Protein AF-A0A7J2RA39-F1 (afdb_monomer)

Nearest PDB structures (foldseek):
  2nyd-assembly1_A-3  TM=9.145E-01  e=3.699E-09  Staphylococcus aureus subsp. aureus N315
  3lnl-assembly1_A  TM=8.319E-01  e=7.046E-09  Staphylococcus aureus subsp. aureus N315
  2fyw-assembly1_A  TM=8.934E-01  e=1.885E-07  Streptococcus pneumoniae TIGR4
  2gx8-assembly1_B  TM=8.091E-01  e=1.457E-07  Bacillus cereus ATCC 14579
  2gx8-assembly1_C-2  TM=8.035E-01  e=1.280E-07  Bacillus cereus ATCC 14579

Mean predicted aligned error: 5.31 Å

Solvent-accessible surface area (backbone atoms only — not comparable to full-atom values): 7752 Å² total; per-residue (Å²): 131,98,73,82,76,66,97,81,69,88,37,32,43,47,55,51,52,51,49,49,29,64,77,65,71,44,94,75,72,56,70,42,74,60,52,80,42,75,51,87,36,75,38,77,48,87,54,57,69,54,52,68,69,56,54,52,51,34,48,75,74,62,28,44,31,41,34,27,11,53,70,51,73,66,52,50,52,50,30,60,76,74,69,35,25,38,38,39,43,62,43,60,65,55,50,52,52,52,50,52,52,48,48,52,50,49,38,66,78,36,74,90,51,89,74,82,85,84,82,86,67,73,88,77,78,89,86,132

pLDDT: mean 88.86, std 11.01, range [45.12, 98.25]

Sequence (128 aa):
PINYLNKTQSLTLEDIINRIKTNLNLSSVAYVGDLKKIINKICVVGGGDSDMDMIRKAMNIGCDCFISGRINYFEAIFARDIGINLIETSHYMNEILALKKLCNILSLEFPHVKFFLFESKDPFKTYF

Structure (mmCIF, N/CA/C/O backbone):
data_AF-A0A7J2RA39-F1
#
_entry.id   AF-A0A7J2RA39-F1
#
loop_
_atom_site.group_PDB
_atom_site.id
_atom_site.type_symbol
_atom_site.label_atom_id
_atom_site.label_alt_id
_atom_site.label_comp_id
_atom_site.label_asym_id
_atom_site.label_entity_id
_atom_site.label_seq_id
_atom_site.pdbx_PDB_ins_code
_atom_site.Cartn_x
_atom_site.Cartn_y
_atom_site.Cartn_z
_atom_site.occupancy
_atom_site.B_iso_or_equiv
_atom_site.auth_seq_id
_atom_site.auth_comp_id
_atom_site.auth_asym_id
_atom_site.auth_atom_id
_atom_site.pdbx_PDB_model_num
ATOM 1 N N . PRO A 1 1 ? 10.722 -10.088 -1.384 1.00 48.38 1 PRO A N 1
ATOM 2 C CA . PRO A 1 1 ? 10.554 -10.001 0.088 1.00 48.38 1 PRO A CA 1
ATOM 3 C C . PRO A 1 1 ? 11.490 -10.996 0.773 1.00 48.38 1 PRO A C 1
ATOM 5 O O . PRO A 1 1 ? 11.538 -12.145 0.348 1.00 48.38 1 PRO A O 1
ATOM 8 N N . ILE A 1 2 ? 12.262 -10.542 1.761 1.00 45.12 2 ILE A N 1
ATOM 9 C CA . ILE A 1 2 ? 13.355 -11.334 2.351 1.00 45.12 2 ILE A CA 1
ATOM 10 C C . ILE A 1 2 ? 12.840 -12.428 3.301 1.00 45.12 2 ILE A C 1
ATOM 12 O O . ILE A 1 2 ? 13.513 -13.433 3.448 1.00 45.12 2 ILE A O 1
ATOM 16 N N . ASN A 1 3 ? 11.625 -12.308 3.856 1.00 50.00 3 ASN A N 1
ATOM 17 C CA . ASN A 1 3 ? 10.983 -13.360 4.653 1.00 50.00 3 ASN A CA 1
ATOM 18 C C . ASN A 1 3 ? 9.451 -13.302 4.507 1.00 50.00 3 ASN A C 1
ATOM 20 O O . ASN A 1 3 ? 8.820 -12.295 4.848 1.00 50.00 3 ASN A O 1
ATOM 24 N N . TYR A 1 4 ? 8.837 -14.376 4.007 1.00 56.16 4 TYR A N 1
ATOM 25 C CA . TYR A 1 4 ? 7.391 -14.578 4.120 1.00 56.16 4 TYR A CA 1
ATOM 26 C C . TYR A 1 4 ? 7.108 -15.200 5.490 1.00 56.16 4 TYR A C 1
ATOM 28 O O . TYR A 1 4 ? 7.653 -16.253 5.805 1.00 56.16 4 TYR A O 1
ATOM 36 N N . LEU A 1 5 ? 6.286 -14.542 6.314 1.00 57.31 5 LEU A N 1
ATOM 37 C CA . LEU A 1 5 ? 5.809 -15.144 7.560 1.00 57.31 5 LEU A CA 1
ATOM 38 C C . LEU A 1 5 ? 4.951 -16.372 7.241 1.00 57.31 5 LEU A C 1
ATOM 40 O O . LEU A 1 5 ? 4.270 -16.414 6.211 1.00 57.31 5 LEU A O 1
ATOM 44 N N . ASN A 1 6 ? 4.962 -17.351 8.145 1.00 59.03 6 ASN A N 1
ATOM 45 C CA . ASN A 1 6 ? 4.044 -18.482 8.078 1.00 59.03 6 ASN A CA 1
ATOM 46 C C . ASN A 1 6 ? 2.596 -17.970 8.037 1.00 59.03 6 ASN A C 1
ATOM 48 O O . ASN A 1 6 ? 2.239 -17.041 8.759 1.00 59.03 6 ASN A O 1
ATOM 52 N N . LYS A 1 7 ? 1.757 -18.609 7.211 1.00 57.62 7 LYS A N 1
ATOM 53 C CA . LYS A 1 7 ? 0.344 -18.254 6.956 1.00 57.62 7 LYS A CA 1
ATOM 54 C C . LYS A 1 7 ? -0.546 -18.145 8.212 1.00 57.62 7 LYS A C 1
ATOM 56 O O . LYS A 1 7 ? -1.691 -17.731 8.094 1.00 57.62 7 LYS A O 1
ATOM 61 N N . THR A 1 8 ? -0.048 -18.551 9.377 1.00 61.72 8 THR A N 1
ATOM 62 C CA . THR A 1 8 ? -0.753 -18.631 10.663 1.00 61.72 8 THR A CA 1
ATOM 63 C C . THR A 1 8 ? -0.476 -17.468 11.616 1.00 61.72 8 THR A C 1
ATOM 65 O O . THR A 1 8 ? -1.121 -17.392 12.660 1.00 61.72 8 THR A O 1
ATOM 68 N N . GLN A 1 9 ? 0.463 -16.567 11.311 1.00 76.25 9 GLN A N 1
ATOM 69 C CA . GLN A 1 9 ? 0.747 -15.441 12.199 1.00 76.25 9 GLN A CA 1
ATOM 70 C C . GLN A 1 9 ? -0.269 -14.317 11.983 1.00 76.25 9 GLN A C 1
ATOM 72 O O . GLN A 1 9 ? -0.340 -13.730 10.905 1.00 76.25 9 GLN A O 1
ATOM 77 N N . SER A 1 10 ? -1.040 -14.021 13.029 1.00 87.69 10 SER A N 1
ATOM 78 C CA . SER A 1 10 ? -1.933 -12.865 13.075 1.00 87.69 10 SER A CA 1
ATOM 79 C C . SER A 1 10 ? -1.117 -11.577 12.975 1.00 87.69 10 SER A C 1
ATOM 81 O O . SER A 1 10 ? -0.138 -11.420 13.705 1.00 87.69 10 SER A O 1
ATOM 83 N N . LEU A 1 11 ? -1.519 -10.667 12.088 1.00 94.31 11 LEU A N 1
ATOM 84 C CA . LEU A 1 11 ? -0.869 -9.373 11.891 1.00 94.31 11 LEU A CA 1
ATOM 85 C C . LEU A 1 11 ? -1.847 -8.249 12.195 1.00 94.31 11 LEU A C 1
ATOM 87 O O . LEU A 1 11 ? -2.996 -8.270 11.745 1.00 94.31 11 LEU A O 1
ATOM 91 N N . THR A 1 12 ? -1.373 -7.268 12.949 1.00 97.50 12 THR A N 1
ATOM 92 C CA . THR A 1 12 ? -2.076 -6.003 13.142 1.00 97.50 12 THR A CA 1
ATOM 93 C C . THR A 1 12 ? -1.886 -5.082 11.932 1.00 97.50 12 THR A C 1
ATOM 95 O O . THR A 1 12 ? -1.005 -5.299 11.091 1.00 97.50 12 THR A O 1
ATOM 98 N N . LEU A 1 13 ? -2.694 -4.023 11.842 1.00 97.56 13 LEU A N 1
ATOM 99 C CA . LEU A 1 13 ? -2.480 -2.956 10.864 1.00 97.56 13 LEU A CA 1
ATOM 100 C C . LEU A 1 13 ? -1.088 -2.319 11.031 1.00 97.56 13 LEU A C 1
ATOM 102 O O . LEU A 1 13 ? -0.401 -2.083 10.037 1.00 97.56 13 LEU A O 1
ATOM 106 N N . GLU A 1 14 ? -0.639 -2.109 12.272 1.00 97.69 14 GLU A N 1
ATOM 107 C CA . GLU A 1 14 ? 0.705 -1.607 12.581 1.00 97.69 14 GLU A CA 1
ATOM 108 C C . GLU A 1 14 ? 1.814 -2.520 12.040 1.00 97.69 14 GLU A C 1
ATOM 110 O O . GLU A 1 14 ? 2.753 -2.041 11.400 1.00 97.69 14 GLU A O 1
ATOM 115 N N . ASP A 1 15 ? 1.688 -3.838 12.217 1.00 96.00 15 ASP A N 1
ATOM 116 C CA . ASP A 1 15 ? 2.661 -4.800 11.690 1.00 96.00 15 ASP A CA 1
ATOM 117 C C . ASP A 1 15 ? 2.770 -4.708 10.164 1.00 96.00 15 ASP A C 1
ATOM 119 O O . ASP A 1 15 ? 3.865 -4.767 9.597 1.00 96.00 15 ASP A O 1
ATOM 123 N N . ILE A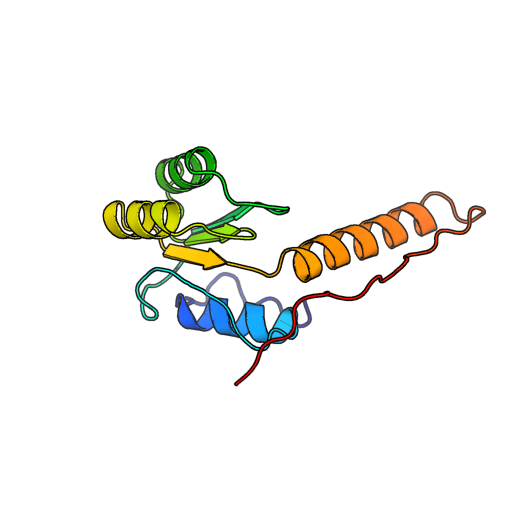 1 16 ? 1.634 -4.548 9.480 1.00 94.94 16 ILE A N 1
ATOM 124 C CA . ILE A 1 16 ? 1.591 -4.409 8.022 1.00 94.94 16 ILE A CA 1
ATOM 125 C C . ILE A 1 16 ? 2.266 -3.109 7.590 1.00 94.94 16 ILE A C 1
ATOM 127 O O . ILE A 1 16 ? 3.113 -3.141 6.694 1.00 94.94 16 ILE A O 1
ATOM 131 N N . ILE A 1 17 ? 1.952 -1.986 8.242 1.00 95.44 17 ILE A N 1
ATOM 132 C CA . ILE A 1 17 ? 2.569 -0.685 7.955 1.00 95.44 17 ILE A CA 1
ATOM 133 C C . ILE A 1 17 ? 4.084 -0.760 8.152 1.00 95.44 17 ILE A C 1
ATOM 135 O O . ILE A 1 17 ? 4.838 -0.352 7.268 1.00 95.44 17 ILE A O 1
ATOM 139 N N . ASN A 1 18 ? 4.549 -1.344 9.258 1.00 94.38 18 ASN A N 1
ATOM 140 C CA . ASN A 1 18 ? 5.975 -1.510 9.529 1.00 94.38 18 ASN A CA 1
AT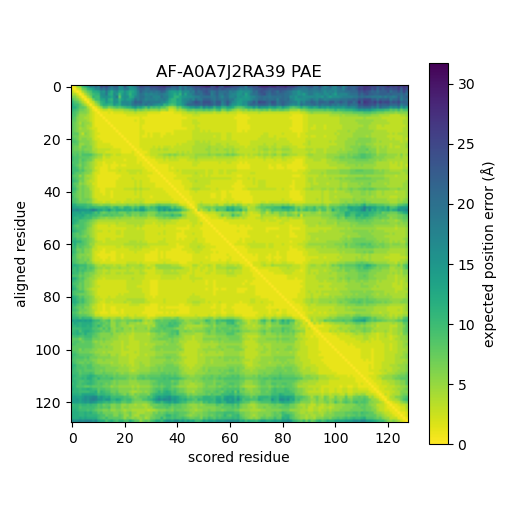OM 141 C C . ASN A 1 18 ? 6.656 -2.368 8.460 1.00 94.38 18 ASN A C 1
ATOM 143 O O . ASN A 1 18 ? 7.714 -1.999 7.948 1.00 94.38 18 ASN A O 1
ATOM 147 N N . ARG A 1 19 ? 6.022 -3.465 8.028 1.00 91.38 19 ARG A N 1
ATOM 148 C CA . ARG A 1 19 ? 6.541 -4.287 6.926 1.00 91.38 19 ARG A CA 1
ATOM 149 C C . ARG A 1 19 ? 6.617 -3.507 5.620 1.00 91.38 19 ARG A C 1
ATOM 151 O O . ARG A 1 19 ? 7.611 -3.650 4.911 1.00 91.38 19 ARG A O 1
ATOM 158 N N . ILE A 1 20 ? 5.609 -2.706 5.288 1.00 90.44 20 ILE A N 1
ATOM 159 C CA . ILE A 1 20 ? 5.614 -1.866 4.085 1.00 90.44 20 ILE A CA 1
ATOM 160 C C . ILE A 1 20 ? 6.757 -0.854 4.167 1.00 90.44 20 ILE A C 1
ATOM 162 O O .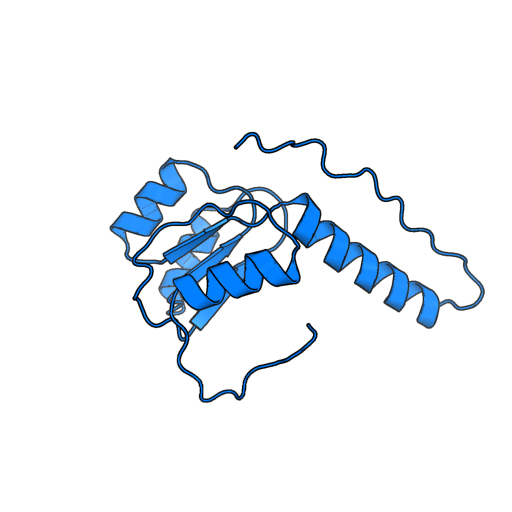 ILE A 1 20 ? 7.578 -0.804 3.253 1.00 90.44 20 ILE A O 1
ATOM 166 N N . LYS A 1 21 ? 6.881 -0.128 5.286 1.00 89.50 21 LYS A N 1
ATOM 167 C CA . LYS A 1 21 ? 7.963 0.840 5.505 1.00 89.50 21 LYS A CA 1
ATOM 168 C C . LYS A 1 21 ? 9.340 0.211 5.331 1.00 89.50 21 LYS A C 1
ATOM 170 O O . LYS A 1 21 ? 10.153 0.741 4.582 1.00 89.50 21 LYS A O 1
ATOM 175 N N . THR A 1 22 ? 9.588 -0.938 5.959 1.00 90.00 22 THR A N 1
ATOM 176 C CA . THR A 1 22 ? 10.882 -1.627 5.866 1.00 90.00 22 THR A CA 1
ATOM 177 C C . THR A 1 22 ? 11.158 -2.160 4.460 1.00 90.00 22 THR A C 1
ATOM 179 O O . THR A 1 22 ? 12.249 -1.953 3.939 1.00 90.00 22 THR A O 1
ATOM 182 N N . ASN A 1 23 ? 10.196 -2.837 3.820 1.00 86.31 23 ASN A N 1
ATOM 183 C CA . ASN A 1 23 ? 10.432 -3.465 2.512 1.00 86.31 23 ASN A CA 1
ATOM 184 C C . ASN A 1 23 ? 10.523 -2.452 1.364 1.00 86.31 23 ASN A C 1
ATOM 186 O O . ASN A 1 23 ? 11.201 -2.727 0.377 1.00 86.31 23 ASN A O 1
ATOM 190 N N . LEU A 1 24 ? 9.8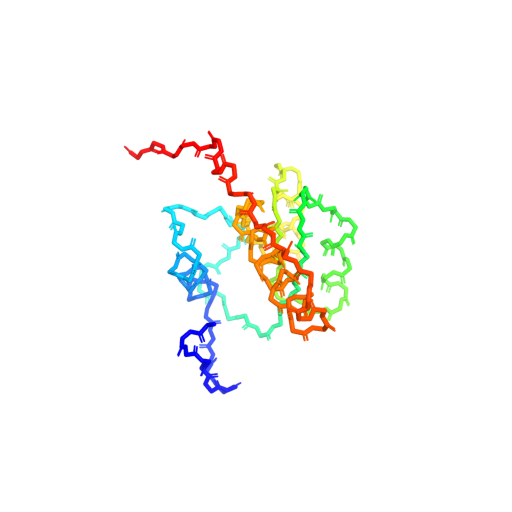38 -1.313 1.481 1.00 83.44 24 LEU A N 1
ATOM 191 C CA . LEU A 1 24 ? 9.846 -0.246 0.478 1.00 83.44 24 LEU A CA 1
ATOM 192 C C . LEU A 1 24 ? 10.813 0.894 0.825 1.00 83.44 24 LEU A C 1
ATOM 194 O O . LEU A 1 24 ? 10.900 1.859 0.072 1.00 83.44 24 LEU A O 1
ATOM 198 N N . ASN A 1 25 ? 11.538 0.787 1.946 1.00 83.88 25 ASN A N 1
ATOM 199 C CA . ASN A 1 25 ? 12.424 1.827 2.470 1.00 83.88 25 ASN A CA 1
ATOM 200 C C . ASN A 1 25 ? 11.736 3.208 2.548 1.00 83.88 25 ASN A C 1
ATOM 202 O O . ASN A 1 25 ? 12.292 4.226 2.135 1.00 83.88 25 ASN A O 1
ATOM 206 N N . LEU A 1 26 ? 10.492 3.223 3.040 1.00 84.06 26 LEU A N 1
ATOM 207 C CA . LEU A 1 26 ? 9.686 4.436 3.167 1.00 84.06 26 LEU A CA 1
ATOM 208 C C . LEU A 1 26 ? 9.913 5.098 4.520 1.00 84.06 26 LEU A C 1
ATOM 210 O O . LEU A 1 26 ? 9.895 4.462 5.577 1.00 84.06 26 LEU A O 1
ATOM 214 N N . SER A 1 27 ? 10.058 6.413 4.476 1.00 84.31 27 SER A N 1
ATOM 215 C CA . SER A 1 27 ? 10.299 7.252 5.640 1.00 84.31 27 SER A CA 1
ATOM 216 C C . SER A 1 27 ? 9.004 7.486 6.447 1.00 84.31 27 SER A C 1
ATOM 218 O O . SER A 1 27 ? 8.986 7.357 7.676 1.00 84.31 27 SER A O 1
ATOM 220 N N . SER A 1 28 ? 7.877 7.674 5.757 1.00 88.31 28 SER A N 1
ATOM 221 C CA . SER A 1 28 ? 6.522 7.740 6.316 1.00 88.31 28 SER A CA 1
ATOM 222 C C . SER A 1 28 ? 5.508 6.993 5.440 1.00 88.31 28 SER A C 1
ATOM 224 O O . SER A 1 28 ? 5.766 6.708 4.273 1.00 88.31 28 SER A O 1
ATOM 226 N N . VAL A 1 29 ? 4.368 6.638 6.037 1.00 91.38 29 VAL A N 1
ATOM 227 C CA . VAL A 1 29 ? 3.220 5.991 5.385 1.00 91.38 29 VAL A CA 1
ATOM 228 C C . VAL A 1 29 ? 1.959 6.610 5.978 1.00 91.38 29 VAL A C 1
ATOM 230 O O . VAL A 1 29 ? 1.833 6.666 7.203 1.00 91.38 29 VAL A O 1
ATOM 233 N N . ALA A 1 30 ? 1.050 7.087 5.129 1.00 93.06 30 ALA A N 1
ATOM 234 C CA . ALA A 1 30 ? -0.267 7.538 5.562 1.00 93.06 30 ALA A CA 1
ATOM 235 C C . ALA A 1 30 ? -1.223 6.341 5.648 1.00 93.06 30 ALA A C 1
ATOM 237 O O . ALA A 1 30 ? -1.143 5.402 4.853 1.00 93.06 30 ALA A O 1
ATOM 238 N N . TYR A 1 31 ? -2.113 6.355 6.637 1.00 96.62 31 TYR A N 1
ATOM 239 C CA . TYR A 1 31 ? -3.054 5.266 6.871 1.00 96.62 31 TYR A CA 1
ATOM 240 C C . TYR A 1 31 ? -4.364 5.779 7.478 1.00 96.62 31 TYR A C 1
ATOM 242 O O . TYR A 1 31 ? -4.417 6.869 8.051 1.00 96.62 31 TYR A O 1
ATOM 250 N N . VAL A 1 32 ? -5.411 4.962 7.370 1.00 97.56 32 VAL A N 1
ATOM 251 C CA . VAL A 1 32 ? -6.715 5.151 8.018 1.00 97.56 32 VAL A CA 1
ATOM 252 C C . VAL A 1 32 ? -7.073 3.858 8.740 1.00 97.56 32 VAL A C 1
ATOM 254 O O . VAL A 1 32 ? -6.997 2.791 8.134 1.00 97.56 32 VAL A O 1
ATOM 257 N N . GLY A 1 33 ? -7.479 3.940 10.008 1.00 96.69 33 GLY A N 1
ATOM 258 C CA . GLY A 1 33 ? -7.946 2.780 10.771 1.00 96.69 33 GLY A CA 1
ATOM 259 C C . GLY A 1 33 ? -7.303 2.626 12.147 1.00 96.69 33 GLY A C 1
ATOM 260 O O . GLY A 1 33 ? -6.560 3.494 12.604 1.00 96.69 33 GLY A O 1
ATOM 261 N N . ASP A 1 34 ? -7.610 1.511 12.809 1.00 96.38 34 ASP A N 1
ATOM 262 C CA . ASP A 1 34 ? -7.065 1.164 14.125 1.00 96.38 34 ASP A CA 1
ATOM 263 C C . ASP A 1 34 ? -5.794 0.324 13.965 1.00 96.38 34 ASP A C 1
ATOM 265 O O . ASP A 1 34 ? -5.832 -0.799 13.461 1.00 96.38 34 ASP A O 1
ATOM 269 N N . LEU A 1 35 ? -4.667 0.855 14.446 1.00 97.75 35 LEU A N 1
ATOM 270 C CA . LEU A 1 35 ? -3.362 0.195 14.412 1.00 97.75 35 LEU A CA 1
ATOM 271 C C . LEU A 1 35 ? -3.364 -1.194 15.062 1.00 97.75 35 LEU A C 1
ATOM 273 O O . LEU A 1 35 ? -2.608 -2.059 14.628 1.00 97.75 35 LEU A O 1
ATOM 277 N N . LYS A 1 36 ? -4.229 -1.431 16.054 1.00 97.44 36 LYS A N 1
ATOM 278 C CA . LYS A 1 36 ? -4.329 -2.709 16.774 1.00 97.44 36 LYS A CA 1
ATOM 279 C C . LYS A 1 36 ? -5.257 -3.717 16.096 1.00 97.44 36 LYS A C 1
ATOM 281 O O . LYS A 1 36 ? -5.333 -4.865 16.537 1.00 97.44 36 LYS A O 1
ATOM 286 N N . LYS A 1 37 ? -5.978 -3.320 15.042 1.00 97.12 37 LYS A N 1
ATOM 287 C CA . LYS A 1 37 ? -6.911 -4.200 14.335 1.00 97.12 37 LYS A CA 1
ATOM 288 C C . LYS A 1 37 ? -6.155 -5.352 13.682 1.00 97.12 37 LYS A C 1
ATOM 290 O O . LYS A 1 37 ? -5.189 -5.129 12.958 1.00 97.12 37 LYS A O 1
ATOM 295 N N . ILE A 1 38 ? -6.633 -6.578 13.897 1.00 96.81 38 ILE A N 1
ATOM 296 C CA . ILE A 1 38 ? -6.145 -7.757 13.175 1.00 96.81 38 ILE A CA 1
ATOM 297 C C . ILE A 1 38 ? -6.640 -7.716 11.730 1.00 96.81 38 ILE A C 1
ATOM 299 O O . ILE A 1 38 ? -7.841 -7.566 11.494 1.00 96.81 38 ILE A O 1
ATOM 303 N N . ILE A 1 39 ? -5.714 -7.878 10.788 1.00 96.06 39 ILE A N 1
ATOM 304 C CA . ILE A 1 39 ? -5.960 -7.835 9.348 1.00 96.06 39 ILE A CA 1
ATOM 305 C C . ILE A 1 39 ? -5.757 -9.236 8.766 1.00 96.06 39 ILE A C 1
ATOM 307 O O . ILE A 1 39 ? -4.650 -9.774 8.781 1.00 96.06 39 ILE A O 1
ATOM 311 N N . ASN A 1 40 ? -6.823 -9.822 8.223 1.00 93.75 40 ASN A N 1
ATOM 312 C CA . ASN A 1 40 ? -6.814 -11.165 7.639 1.00 93.75 40 ASN A CA 1
ATOM 313 C C . ASN A 1 40 ? -6.844 -11.121 6.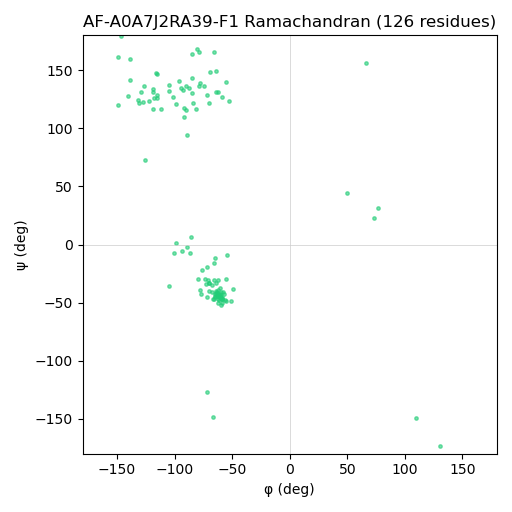111 1.00 93.75 40 ASN A C 1
ATOM 315 O O . ASN A 1 40 ? -6.226 -11.958 5.449 1.00 93.75 40 ASN A O 1
ATOM 319 N N . LYS A 1 41 ? -7.565 -10.150 5.541 1.00 94.62 41 LYS A N 1
ATOM 320 C CA . LYS A 1 41 ? -7.724 -10.013 4.094 1.00 94.62 41 LYS A CA 1
ATOM 321 C C . LYS A 1 41 ? -7.370 -8.606 3.630 1.00 94.62 41 LYS A C 1
ATOM 323 O O . LYS A 1 41 ? -7.956 -7.622 4.070 1.00 94.62 41 LYS A O 1
ATOM 328 N N . ILE A 1 42 ? -6.417 -8.532 2.707 1.00 95.19 42 ILE A N 1
ATOM 329 C CA . ILE A 1 42 ? -5.908 -7.280 2.148 1.00 95.19 42 ILE A CA 1
ATOM 330 C C . ILE A 1 42 ? -6.265 -7.229 0.663 1.00 95.19 42 ILE A C 1
ATOM 332 O O . ILE A 1 42 ? -5.977 -8.169 -0.078 1.00 95.19 42 ILE A O 1
ATOM 336 N N . CYS A 1 43 ? -6.876 -6.132 0.223 1.00 94.50 43 CYS A N 1
ATOM 337 C CA . CYS A 1 43 ? -6.946 -5.767 -1.187 1.00 94.50 43 CYS A CA 1
ATOM 338 C C . CYS A 1 43 ? -5.761 -4.854 -1.514 1.00 94.50 43 CYS A C 1
ATOM 340 O O . CYS A 1 43 ? -5.495 -3.912 -0.772 1.00 94.50 43 CYS A O 1
ATOM 342 N N . VAL A 1 44 ? -5.057 -5.129 -2.610 1.00 91.69 44 VAL A N 1
ATOM 343 C CA . VAL A 1 44 ? -3.963 -4.282 -3.093 1.00 91.69 44 VAL A CA 1
ATOM 344 C C . VAL A 1 44 ? -4.295 -3.839 -4.507 1.00 91.69 44 VAL A C 1
ATOM 346 O O . VAL A 1 44 ? -4.508 -4.682 -5.380 1.00 91.69 44 VAL A O 1
ATOM 349 N N . VAL A 1 45 ? -4.316 -2.530 -4.727 1.00 89.50 45 VAL A N 1
ATOM 350 C CA . VAL A 1 45 ? -4.469 -1.914 -6.045 1.00 89.50 45 VAL A CA 1
ATOM 351 C C . VAL A 1 45 ? -3.217 -1.086 -6.310 1.00 89.50 45 VAL A C 1
ATOM 353 O O . VAL A 1 45 ? -2.893 -0.174 -5.562 1.00 89.50 45 VAL A O 1
ATOM 356 N N . GLY A 1 46 ? -2.451 -1.456 -7.335 1.00 80.44 46 GLY A N 1
ATOM 357 C CA . GLY A 1 46 ? -1.265 -0.695 -7.730 1.00 80.44 46 GLY A CA 1
ATOM 358 C C . GLY A 1 46 ? -1.618 0.530 -8.576 1.00 80.44 46 GLY A C 1
ATOM 359 O O . GLY A 1 46 ? -2.723 0.625 -9.105 1.00 80.44 46 GLY A O 1
ATOM 360 N N . GLY A 1 47 ? -0.638 1.414 -8.768 1.00 75.06 47 GLY A N 1
ATOM 361 C CA . GLY A 1 47 ? -0.717 2.542 -9.695 1.00 75.06 47 GLY A CA 1
ATOM 362 C C . GLY A 1 47 ? -0.810 3.909 -9.018 1.00 75.06 47 GLY A C 1
ATOM 363 O O . GLY A 1 47 ? -0.241 4.142 -7.947 1.00 75.06 47 GLY A O 1
ATOM 364 N N . GLY A 1 48 ? -1.493 4.812 -9.720 1.00 73.88 48 GLY A N 1
ATOM 365 C CA . GLY A 1 48 ? -1.687 6.214 -9.385 1.00 73.88 48 GLY A CA 1
ATOM 366 C C . GLY A 1 48 ? -2.633 6.426 -8.205 1.00 73.88 48 GLY A C 1
ATOM 367 O O . GLY A 1 48 ? -2.417 5.925 -7.101 1.00 73.88 48 GLY A O 1
ATOM 368 N N . ASP A 1 49 ? -3.639 7.258 -8.425 1.00 83.25 49 ASP A N 1
ATOM 369 C CA . ASP A 1 49 ? -4.605 7.623 -7.395 1.00 83.25 49 ASP A CA 1
ATOM 370 C C . ASP A 1 49 ? -5.502 6.426 -7.041 1.00 83.25 49 ASP A C 1
ATOM 372 O O . ASP A 1 49 ? -5.773 5.561 -7.883 1.00 83.25 49 ASP A O 1
ATOM 376 N N . SER A 1 50 ? -5.952 6.355 -5.786 1.00 85.50 50 SER A N 1
ATOM 377 C CA . SER A 1 50 ? -7.020 5.427 -5.430 1.00 85.50 50 SER A CA 1
ATOM 378 C C . SER A 1 50 ? -8.338 5.795 -6.109 1.00 85.50 50 SER A C 1
ATOM 380 O O . SER A 1 50 ? -8.510 6.865 -6.690 1.00 85.50 50 SER A O 1
ATOM 382 N N . ASP A 1 51 ? -9.256 4.836 -6.061 1.00 89.62 51 ASP A N 1
ATOM 383 C CA . ASP A 1 51 ? -10.595 4.963 -6.606 1.00 89.62 51 ASP A CA 1
ATOM 384 C C . ASP A 1 51 ? -11.598 4.487 -5.549 1.00 89.62 51 ASP A C 1
ATOM 386 O O . ASP A 1 51 ? -11.537 3.350 -5.064 1.00 89.62 51 ASP A O 1
ATOM 390 N N . MET A 1 52 ? -12.546 5.360 -5.208 1.00 92.81 52 MET A N 1
ATOM 391 C CA . MET A 1 52 ? -13.671 5.074 -4.317 1.00 92.81 52 MET A CA 1
ATOM 392 C C . MET A 1 52 ? -14.412 3.784 -4.679 1.00 92.81 52 MET A C 1
ATOM 394 O O . MET A 1 52 ? -14.817 3.036 -3.786 1.00 92.81 52 MET A O 1
ATOM 398 N N . ASP A 1 53 ? -14.582 3.489 -5.966 1.00 93.75 53 ASP A N 1
ATOM 399 C CA . ASP A 1 53 ? -15.257 2.270 -6.401 1.00 93.75 53 ASP A CA 1
ATOM 400 C C . ASP A 1 53 ? -14.410 1.025 -6.127 1.00 93.75 53 ASP A C 1
ATOM 402 O O . ASP A 1 53 ? -14.958 -0.038 -5.819 1.00 93.75 53 ASP A O 1
ATOM 406 N N . MET A 1 54 ? -13.079 1.140 -6.150 1.00 94.00 54 MET A N 1
ATOM 407 C CA . MET A 1 54 ? -12.190 0.058 -5.716 1.00 94.00 54 MET A CA 1
ATOM 408 C C . MET A 1 54 ? -12.253 -0.153 -4.206 1.00 94.00 54 MET A C 1
ATOM 410 O O . MET A 1 54 ? -12.320 -1.301 -3.765 1.00 94.00 54 MET A O 1
ATOM 414 N N . ILE A 1 55 ? -12.318 0.924 -3.418 1.00 95.50 55 ILE A N 1
ATOM 415 C CA . ILE A 1 55 ? -12.493 0.838 -1.961 1.00 95.50 55 ILE A CA 1
ATOM 416 C C . ILE A 1 55 ? -13.818 0.127 -1.633 1.00 95.50 55 ILE A C 1
ATOM 418 O O . ILE A 1 55 ? -13.840 -0.810 -0.830 1.00 95.50 55 ILE A O 1
ATOM 422 N N . ARG A 1 56 ? -14.920 0.489 -2.310 1.00 95.56 56 ARG A N 1
ATOM 423 C CA . ARG A 1 56 ? -16.219 -0.201 -2.168 1.00 95.56 56 ARG A CA 1
ATOM 424 C C . ARG A 1 56 ? -16.128 -1.675 -2.540 1.00 95.56 56 ARG A C 1
ATOM 426 O O . ARG A 1 56 ? -16.634 -2.521 -1.808 1.00 95.56 56 ARG A O 1
ATOM 433 N N . LYS A 1 57 ? -15.487 -2.001 -3.667 1.00 95.56 57 LYS A N 1
ATOM 434 C CA . LYS A 1 57 ? -15.309 -3.396 -4.094 1.00 95.56 57 LYS A CA 1
ATOM 435 C C . LYS A 1 57 ? -14.514 -4.193 -3.067 1.00 95.56 57 LYS A C 1
ATOM 437 O O . LYS A 1 57 ? -14.916 -5.308 -2.755 1.00 95.56 57 LYS A O 1
ATOM 442 N N . ALA A 1 58 ? -13.441 -3.623 -2.520 1.00 96.19 58 ALA A N 1
ATOM 443 C CA . ALA A 1 58 ? -12.628 -4.252 -1.485 1.00 96.19 58 ALA A CA 1
ATOM 444 C C . ALA A 1 58 ? -13.441 -4.555 -0.219 1.00 96.19 58 ALA A C 1
ATOM 446 O O . ALA A 1 58 ? -13.378 -5.672 0.295 1.00 96.19 58 ALA A O 1
ATOM 447 N N . MET A 1 59 ? -14.259 -3.604 0.235 1.00 95.31 59 MET A N 1
ATOM 448 C CA . MET A 1 59 ? -15.175 -3.826 1.355 1.00 95.31 59 MET A CA 1
ATOM 449 C C . MET A 1 59 ? -16.188 -4.936 1.036 1.00 95.31 59 MET A C 1
ATOM 451 O O . MET A 1 59 ? -16.332 -5.875 1.815 1.00 95.31 59 MET A O 1
ATOM 455 N N . ASN A 1 60 ? -16.820 -4.897 -0.143 1.00 95.81 60 ASN A N 1
ATOM 456 C CA . ASN A 1 60 ? -17.842 -5.871 -0.543 1.00 95.81 60 ASN A CA 1
ATOM 457 C C . ASN A 1 60 ? -17.311 -7.310 -0.633 1.00 95.81 60 ASN A C 1
ATOM 459 O O . ASN A 1 60 ? -18.058 -8.258 -0.398 1.00 95.81 60 ASN A O 1
ATOM 463 N N . ILE A 1 61 ? -16.028 -7.498 -0.961 1.00 95.50 61 ILE A N 1
ATOM 464 C CA . ILE A 1 61 ? -15.391 -8.825 -0.950 1.00 95.50 61 ILE A CA 1
ATOM 465 C C . ILE A 1 61 ? -14.846 -9.213 0.434 1.00 95.50 61 ILE A C 1
ATOM 467 O O . ILE A 1 61 ? -14.183 -10.247 0.552 1.00 95.50 61 ILE A O 1
ATOM 471 N N . GLY A 1 62 ? -15.101 -8.415 1.472 1.00 95.69 62 GLY A N 1
ATOM 472 C CA . GLY A 1 62 ? -14.724 -8.688 2.857 1.00 95.69 62 GLY A CA 1
ATOM 473 C C . GLY A 1 62 ? -13.248 -8.444 3.164 1.00 95.69 62 GLY A C 1
ATOM 474 O O . GLY A 1 62 ? -12.670 -9.189 3.952 1.00 95.69 62 GLY A O 1
ATOM 475 N N . CYS A 1 63 ? -12.600 -7.482 2.502 1.00 96.88 63 CYS A N 1
ATOM 476 C CA . CYS A 1 63 ? -11.249 -7.078 2.887 1.00 96.88 63 CYS A CA 1
ATOM 477 C C . CYS A 1 63 ? -11.270 -6.232 4.164 1.00 96.88 63 CYS A C 1
ATOM 479 O O . CYS A 1 63 ? -12.063 -5.304 4.290 1.00 96.88 63 CYS A O 1
ATOM 481 N N . ASP A 1 64 ? -10.338 -6.516 5.071 1.00 97.06 64 ASP A N 1
ATOM 482 C CA . ASP A 1 64 ? -10.105 -5.729 6.283 1.00 97.06 64 ASP A CA 1
ATOM 483 C C . ASP A 1 64 ? -9.273 -4.474 5.984 1.00 97.06 64 ASP A C 1
ATOM 485 O O . ASP A 1 64 ? -9.382 -3.464 6.678 1.00 97.06 64 ASP A O 1
ATOM 489 N N . CYS A 1 65 ? -8.408 -4.544 4.968 1.00 97.25 65 CYS A N 1
ATOM 490 C CA . CYS A 1 65 ? -7.503 -3.465 4.590 1.00 97.25 65 CYS A CA 1
ATOM 491 C C . CYS A 1 65 ? -7.418 -3.304 3.067 1.00 97.25 65 CYS A C 1
ATOM 493 O O . CYS A 1 65 ? -7.405 -4.289 2.325 1.00 97.25 65 CYS A O 1
ATOM 495 N N . PHE A 1 66 ? -7.339 -2.058 2.610 1.00 96.38 66 PHE A N 1
ATOM 496 C CA . PHE A 1 66 ? -7.110 -1.669 1.226 1.00 96.38 66 PHE A CA 1
ATOM 497 C C . PHE A 1 66 ? -5.804 -0.879 1.123 1.00 96.38 66 PHE A C 1
ATOM 499 O O . PHE A 1 66 ? -5.600 0.107 1.829 1.00 96.38 66 PHE A O 1
ATOM 506 N N . ILE A 1 67 ? -4.912 -1.321 0.244 1.00 94.25 67 ILE A N 1
ATOM 507 C CA . ILE A 1 67 ? -3.613 -0.696 0.005 1.00 94.25 67 ILE A CA 1
ATOM 508 C C . ILE A 1 67 ? -3.606 -0.159 -1.418 1.00 94.25 67 ILE A C 1
ATOM 510 O O . ILE A 1 67 ? -3.864 -0.917 -2.355 1.00 94.25 67 ILE A O 1
ATOM 514 N N . SER A 1 68 ? -3.297 1.125 -1.575 1.00 92.19 68 SER A N 1
ATOM 515 C CA . SER A 1 68 ? -3.230 1.779 -2.884 1.00 92.19 68 SER A CA 1
ATOM 516 C C . SER A 1 68 ? -2.160 2.865 -2.920 1.00 92.19 68 SER A C 1
ATOM 518 O O . SER A 1 68 ? -1.462 3.082 -1.926 1.00 92.19 68 SER A O 1
ATOM 520 N N . GLY A 1 69 ? -2.003 3.516 -4.075 1.00 88.88 69 GLY A N 1
ATOM 521 C CA . GLY A 1 69 ? -1.284 4.785 -4.204 1.00 88.88 69 GLY A CA 1
ATOM 522 C C . GLY A 1 69 ? -2.000 5.933 -3.477 1.00 88.88 69 GLY A C 1
ATOM 523 O O . GLY A 1 69 ? -2.648 5.700 -2.460 1.00 88.88 69 GLY A O 1
ATOM 524 N N . ARG A 1 70 ? -1.892 7.167 -3.984 1.00 89.12 70 ARG A N 1
ATOM 525 C CA . ARG A 1 70 ? -2.417 8.382 -3.329 1.00 89.12 70 ARG A CA 1
ATOM 526 C C . ARG A 1 70 ? -3.889 8.267 -2.962 1.00 89.12 70 ARG A C 1
ATOM 528 O O . ARG A 1 70 ? -4.731 8.089 -3.840 1.00 89.12 70 ARG A O 1
ATOM 535 N N . ILE A 1 71 ? -4.162 8.473 -1.679 1.00 91.31 71 ILE A N 1
ATOM 536 C CA . ILE A 1 71 ? -5.496 8.504 -1.095 1.00 91.31 71 ILE A CA 1
ATOM 537 C C . ILE A 1 71 ? -5.887 9.959 -0.880 1.00 91.31 71 ILE A C 1
ATOM 539 O O . ILE A 1 71 ? -5.173 10.732 -0.240 1.00 91.31 71 ILE A O 1
ATOM 543 N N . ASN A 1 72 ? -7.044 10.357 -1.401 1.00 91.88 72 ASN A N 1
ATOM 544 C CA . ASN A 1 72 ? -7.568 11.692 -1.153 1.00 91.88 72 ASN A CA 1
ATOM 545 C C . ASN A 1 72 ? -8.355 11.767 0.170 1.00 91.88 72 ASN A C 1
ATOM 547 O O . ASN A 1 72 ? -8.760 10.769 0.767 1.00 91.88 72 ASN A O 1
ATOM 551 N N . TYR A 1 73 ? -8.594 12.989 0.647 1.00 94.44 73 TYR A N 1
ATOM 552 C CA . TYR A 1 73 ? -9.245 13.215 1.939 1.00 94.44 73 TYR A CA 1
ATOM 553 C C . TYR A 1 73 ? -10.666 12.625 2.028 1.00 94.44 73 TYR A C 1
ATOM 555 O O . TYR A 1 73 ? -11.052 12.092 3.069 1.00 94.44 73 TYR A O 1
ATOM 563 N N . PHE A 1 74 ? -11.443 12.682 0.943 1.00 95.44 74 PHE A N 1
ATOM 564 C CA . PHE A 1 74 ? -12.803 12.140 0.921 1.00 95.44 74 PHE A CA 1
ATOM 565 C C . PHE A 1 74 ? -12.813 10.611 0.911 1.00 95.44 74 PHE A C 1
ATOM 567 O O . PHE A 1 74 ? -13.671 10.009 1.550 1.00 95.44 74 PHE A O 1
ATOM 574 N N . GLU A 1 75 ? -11.836 9.983 0.260 1.00 95.50 75 GLU A N 1
ATOM 575 C CA . GLU A 1 75 ? -11.621 8.536 0.330 1.00 95.50 75 GLU A CA 1
ATOM 576 C C . GLU A 1 75 ? -11.259 8.088 1.742 1.00 95.50 75 GLU A C 1
ATOM 578 O O . GLU A 1 75 ? -11.803 7.100 2.234 1.00 95.50 75 GLU A O 1
ATOM 583 N N . ALA A 1 76 ? -10.404 8.849 2.428 1.00 96.38 76 ALA A N 1
ATOM 584 C CA . ALA A 1 76 ? -10.055 8.583 3.817 1.00 96.38 76 ALA A CA 1
ATOM 585 C C . ALA A 1 76 ? -11.271 8.692 4.755 1.00 96.38 76 ALA A C 1
ATOM 587 O O . ALA A 1 76 ? -11.479 7.813 5.594 1.00 96.38 76 ALA A O 1
ATOM 588 N N . ILE A 1 77 ? -12.103 9.732 4.592 1.00 97.25 77 ILE A N 1
ATOM 589 C CA . ILE A 1 77 ? -13.375 9.866 5.325 1.00 97.25 77 ILE A CA 1
ATOM 590 C C . ILE A 1 77 ? -14.278 8.673 5.041 1.00 97.25 77 ILE A C 1
ATOM 592 O O . ILE A 1 77 ? -14.781 8.044 5.970 1.00 97.25 77 ILE A O 1
ATOM 596 N N . PHE A 1 78 ? -14.472 8.352 3.764 1.00 96.38 78 PHE A N 1
ATOM 597 C CA . PHE A 1 78 ? -15.356 7.273 3.365 1.00 96.38 78 PHE A CA 1
ATOM 598 C C . PHE A 1 78 ? -14.918 5.942 3.969 1.00 96.38 78 PHE A C 1
ATOM 600 O O . PHE A 1 78 ? -15.739 5.240 4.553 1.00 96.38 78 PHE A O 1
ATOM 607 N N . ALA A 1 79 ? -13.628 5.619 3.887 1.00 96.19 79 ALA A N 1
ATOM 608 C CA . ALA A 1 79 ? -13.093 4.386 4.438 1.00 96.19 79 ALA A CA 1
ATOM 609 C C . ALA A 1 79 ? -13.241 4.294 5.959 1.00 96.19 79 ALA A C 1
ATOM 611 O O . ALA A 1 79 ? -13.642 3.245 6.465 1.00 96.19 79 ALA A O 1
ATOM 612 N N . ARG A 1 80 ? -12.997 5.401 6.675 1.00 96.56 80 ARG A N 1
ATOM 613 C CA . ARG A 1 80 ? -13.272 5.504 8.113 1.00 96.56 80 ARG A CA 1
ATOM 614 C C . ARG A 1 80 ? -14.737 5.184 8.411 1.00 96.56 80 ARG A C 1
ATOM 616 O O . ARG A 1 80 ? -15.007 4.393 9.310 1.00 96.56 80 ARG A O 1
ATOM 623 N N . ASP A 1 81 ? -15.662 5.780 7.664 1.00 96.25 81 ASP A N 1
ATOM 624 C CA . ASP A 1 81 ? -17.100 5.667 7.924 1.00 96.25 81 ASP A CA 1
ATOM 625 C C . ASP A 1 81 ? -17.644 4.262 7.625 1.00 96.25 81 ASP A C 1
ATOM 627 O O . ASP A 1 81 ? -18.533 3.785 8.328 1.00 96.25 81 ASP A O 1
ATOM 631 N N . ILE A 1 82 ? -17.088 3.566 6.627 1.00 93.75 82 ILE A N 1
ATOM 632 C CA . ILE A 1 82 ? -17.458 2.172 6.318 1.00 93.75 82 ILE A CA 1
ATOM 633 C C . ILE A 1 82 ? -16.619 1.132 7.076 1.00 93.75 82 ILE A C 1
ATOM 635 O O . ILE A 1 82 ? -16.848 -0.066 6.918 1.00 93.75 82 ILE A O 1
ATOM 639 N N . GLY A 1 83 ? -15.646 1.570 7.879 1.00 93.75 83 GLY A N 1
ATOM 640 C CA . GLY A 1 83 ? -14.825 0.706 8.727 1.00 93.75 83 GLY A CA 1
ATOM 641 C C . GLY A 1 83 ? -13.773 -0.137 7.995 1.00 93.75 83 GLY A C 1
ATOM 642 O O . GLY A 1 83 ? -13.353 -1.159 8.538 1.00 93.75 83 GLY A O 1
ATOM 643 N N . ILE A 1 84 ? -13.335 0.262 6.794 1.00 96.56 84 ILE A N 1
ATOM 644 C CA . ILE A 1 84 ? -12.215 -0.389 6.093 1.00 96.56 84 ILE A CA 1
ATOM 645 C C . ILE A 1 84 ? -10.908 0.353 6.388 1.00 96.56 84 ILE A C 1
ATOM 647 O O . ILE A 1 84 ? -10.849 1.581 6.332 1.00 96.56 84 ILE A O 1
ATOM 651 N N . ASN A 1 85 ? -9.840 -0.385 6.698 1.00 97.94 85 ASN A N 1
ATOM 652 C CA . ASN A 1 85 ? -8.531 0.225 6.932 1.00 97.94 85 ASN A CA 1
ATOM 653 C C . ASN A 1 85 ? -7.876 0.576 5.590 1.00 97.94 85 ASN A C 1
ATOM 655 O O . ASN A 1 85 ? -7.916 -0.237 4.666 1.00 97.94 85 ASN A O 1
ATOM 659 N N . LEU A 1 86 ? -7.227 1.734 5.484 1.00 96.88 86 LEU A N 1
ATOM 660 C CA . LEU A 1 86 ? -6.467 2.118 4.293 1.00 96.88 86 LEU A CA 1
ATOM 661 C C . LEU A 1 86 ? -4.980 2.272 4.596 1.00 96.88 86 LEU A C 1
ATOM 663 O O . LEU A 1 86 ? -4.611 2.741 5.671 1.00 96.88 86 LEU A O 1
ATOM 667 N N . ILE A 1 87 ? -4.140 1.951 3.615 1.00 95.69 87 ILE A N 1
ATOM 668 C CA . ILE A 1 87 ? -2.715 2.284 3.617 1.00 95.69 87 ILE A CA 1
ATOM 669 C C . ILE A 1 87 ? -2.368 2.926 2.274 1.00 95.69 87 ILE A C 1
ATOM 671 O O . ILE A 1 87 ? -2.542 2.307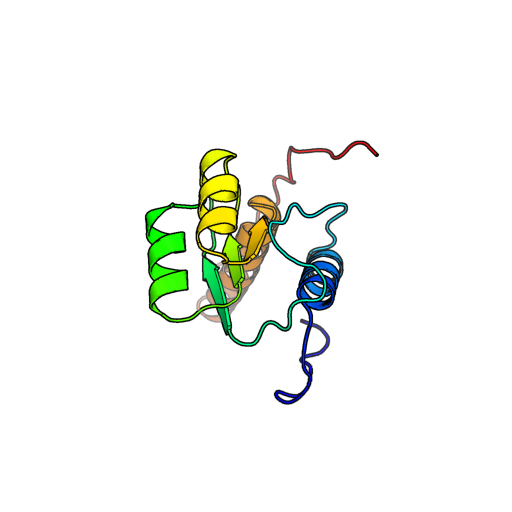 1.223 1.00 95.69 87 ILE A O 1
ATOM 675 N N . GLU A 1 88 ? -1.846 4.148 2.321 1.00 92.56 88 GLU A N 1
ATOM 676 C CA . GLU A 1 88 ? -1.261 4.810 1.159 1.00 92.56 88 GLU A CA 1
ATOM 677 C C . GLU A 1 88 ? 0.196 4.376 1.001 1.00 92.56 88 GLU A C 1
ATOM 679 O O . GLU A 1 88 ? 1.005 4.438 1.930 1.00 92.56 88 GLU A O 1
ATOM 684 N N . THR A 1 89 ? 0.549 3.963 -0.205 1.00 87.50 89 THR A N 1
ATOM 685 C CA . THR A 1 89 ? 1.910 3.599 -0.591 1.00 87.50 89 THR A CA 1
ATOM 686 C C . THR A 1 89 ? 2.424 4.572 -1.648 1.00 87.50 89 THR A C 1
ATOM 688 O O . THR A 1 89 ? 1.654 5.079 -2.458 1.00 87.50 89 THR A O 1
ATOM 691 N N . SER A 1 90 ? 3.731 4.864 -1.649 1.00 78.50 90 SER A N 1
ATOM 692 C CA . SER A 1 90 ? 4.316 5.761 -2.660 1.00 78.50 90 SER A CA 1
ATOM 693 C C . SER A 1 90 ? 4.077 5.197 -4.065 1.00 78.50 90 SER A C 1
ATOM 695 O O . SER A 1 90 ? 4.458 4.054 -4.344 1.00 78.50 90 SER A O 1
ATOM 697 N N . HIS A 1 91 ? 3.496 6.013 -4.955 1.00 78.81 91 HIS A N 1
ATOM 698 C CA . HIS A 1 91 ? 3.302 5.661 -6.367 1.00 78.81 91 HIS A CA 1
ATOM 699 C C . HIS A 1 91 ? 4.605 5.179 -7.000 1.00 78.81 91 HIS A C 1
ATOM 701 O O . HIS A 1 91 ? 4.660 4.105 -7.597 1.00 78.81 91 HIS A O 1
ATOM 707 N N . TYR A 1 92 ? 5.679 5.948 -6.793 1.00 82.12 92 TYR A N 1
ATOM 708 C CA . TYR A 1 92 ? 6.985 5.648 -7.357 1.00 82.12 92 TYR A CA 1
ATOM 709 C C . TYR A 1 92 ? 7.505 4.293 -6.864 1.00 82.12 92 TYR A C 1
ATOM 711 O O . TYR A 1 92 ? 7.979 3.490 -7.668 1.00 82.12 92 TYR A O 1
ATOM 719 N N . MET A 1 93 ? 7.387 3.997 -5.562 1.00 78.56 93 MET A N 1
ATOM 720 C CA . MET A 1 93 ? 7.924 2.741 -5.022 1.00 78.56 93 MET A CA 1
ATOM 721 C C . MET A 1 93 ? 7.180 1.505 -5.517 1.00 78.56 93 MET A C 1
ATOM 723 O O . MET A 1 93 ? 7.809 0.471 -5.749 1.00 78.56 93 MET A O 1
ATOM 727 N N . ASN A 1 94 ? 5.871 1.594 -5.730 1.00 76.81 94 ASN A N 1
ATOM 728 C CA . ASN A 1 94 ? 5.116 0.471 -6.277 1.00 76.81 94 ASN A CA 1
ATOM 729 C C . ASN A 1 94 ? 5.416 0.248 -7.762 1.00 76.81 94 ASN A C 1
ATOM 731 O O . ASN A 1 94 ? 5.649 -0.887 -8.187 1.00 76.81 94 ASN A O 1
ATOM 735 N N . GLU A 1 95 ? 5.442 1.319 -8.555 1.00 82.44 95 GLU A N 1
ATOM 736 C CA . GLU A 1 95 ? 5.678 1.224 -9.996 1.00 82.44 95 GLU A CA 1
ATOM 737 C C . GLU A 1 95 ? 7.102 0.768 -10.306 1.00 82.44 95 GLU A C 1
ATOM 739 O O . GLU A 1 95 ? 7.296 -0.107 -11.152 1.00 82.44 95 GLU A O 1
ATOM 744 N N . ILE A 1 96 ? 8.108 1.263 -9.575 1.00 86.38 96 ILE A N 1
ATOM 745 C CA . ILE A 1 96 ? 9.495 0.863 -9.821 1.00 86.38 96 ILE A CA 1
ATOM 746 C C . ILE A 1 96 ? 9.722 -0.626 -9.537 1.00 86.38 96 ILE A C 1
ATOM 748 O O . ILE A 1 96 ? 10.498 -1.276 -10.239 1.00 86.38 96 ILE A O 1
ATOM 752 N N . LEU A 1 97 ? 9.019 -1.203 -8.557 1.00 85.50 97 LEU A N 1
ATOM 753 C CA . LEU A 1 97 ? 9.052 -2.643 -8.294 1.00 85.50 97 LEU A CA 1
ATOM 754 C C . LEU A 1 97 ? 8.471 -3.446 -9.461 1.00 85.50 97 LEU A C 1
ATOM 756 O O . LEU A 1 97 ? 9.077 -4.435 -9.889 1.00 85.50 97 LEU A O 1
ATOM 760 N N . ALA A 1 98 ? 7.327 -3.013 -9.995 1.00 87.12 98 ALA A N 1
ATOM 761 C CA . ALA A 1 98 ? 6.700 -3.647 -11.149 1.00 87.12 98 ALA A CA 1
ATOM 762 C C . ALA A 1 98 ? 7.593 -3.545 -12.397 1.00 87.12 98 ALA A C 1
ATOM 764 O O . ALA A 1 98 ? 7.823 -4.551 -13.067 1.00 87.12 98 ALA A O 1
ATOM 765 N N . LEU A 1 99 ? 8.177 -2.371 -12.658 1.00 90.31 99 LEU A N 1
ATOM 766 C CA . LEU A 1 99 ? 9.087 -2.145 -13.781 1.00 90.31 99 LEU A CA 1
ATOM 767 C C . LEU A 1 99 ? 10.376 -2.968 -13.662 1.00 90.31 99 LEU A C 1
ATOM 769 O O . LEU A 1 99 ? 10.815 -3.554 -14.650 1.00 90.3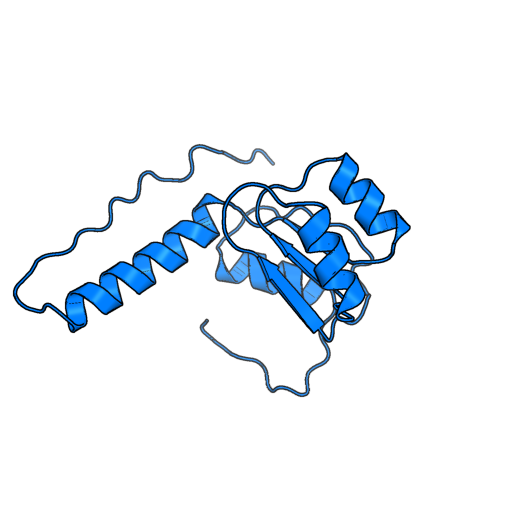1 99 LEU A O 1
ATOM 773 N N . LYS A 1 100 ? 10.955 -3.092 -12.459 1.00 91.12 100 LYS A N 1
ATOM 774 C CA . LYS A 1 100 ? 12.094 -3.993 -12.196 1.00 91.12 100 LYS A CA 1
ATOM 775 C C . LYS A 1 100 ? 11.743 -5.436 -12.530 1.00 91.12 100 LYS A C 1
ATOM 777 O O . LYS A 1 100 ? 12.508 -6.123 -13.207 1.00 91.12 100 LYS A O 1
ATOM 782 N N . LYS A 1 101 ? 10.573 -5.903 -12.084 1.00 91.94 101 LYS A N 1
ATOM 783 C CA . LYS A 1 101 ? 10.115 -7.266 -12.368 1.00 91.94 101 LYS A CA 1
ATOM 784 C C . LYS A 1 101 ? 9.870 -7.478 -13.862 1.00 91.94 101 LYS A C 1
ATOM 786 O O . LYS A 1 101 ? 10.292 -8.507 -14.380 1.00 91.94 101 LYS A O 1
ATOM 791 N N . LEU A 1 102 ? 9.247 -6.516 -14.540 1.00 94.25 102 LEU A N 1
ATOM 792 C CA . LEU A 1 102 ? 9.005 -6.560 -15.980 1.00 94.25 102 LEU A CA 1
ATOM 793 C C . LEU A 1 102 ? 10.317 -6.586 -16.769 1.00 94.25 102 LEU A C 1
ATOM 795 O O . LEU A 1 102 ? 10.481 -7.445 -17.626 1.00 94.25 102 LEU A O 1
ATOM 799 N N . CYS A 1 103 ? 11.272 -5.715 -16.439 1.00 95.00 103 CYS A N 1
ATOM 800 C CA . CYS A 1 103 ? 12.595 -5.691 -17.064 1.00 95.00 103 CYS A CA 1
ATOM 801 C C . CYS A 1 103 ? 13.303 -7.048 -16.924 1.00 95.00 103 CYS A C 1
ATOM 803 O O . CYS A 1 103 ? 13.850 -7.563 -17.898 1.00 95.00 103 CYS A O 1
ATOM 805 N N . ASN A 1 104 ? 13.219 -7.672 -15.744 1.00 94.88 104 ASN A N 1
ATOM 806 C CA . ASN A 1 104 ? 13.773 -9.007 -15.515 1.00 94.88 104 ASN A CA 1
ATOM 807 C C . ASN A 1 104 ? 13.071 -10.087 -16.349 1.00 94.88 104 ASN A C 1
ATOM 809 O O . ASN A 1 104 ? 13.752 -10.925 -16.927 1.00 94.88 104 ASN A O 1
ATOM 813 N N . ILE A 1 105 ? 11.733 -10.077 -16.418 1.00 97.31 105 ILE A N 1
ATOM 814 C CA . ILE A 1 105 ? 10.971 -11.018 -17.256 1.00 97.31 105 ILE A CA 1
ATOM 815 C C . ILE A 1 105 ? 11.389 -10.856 -18.720 1.00 97.31 105 ILE A C 1
ATOM 817 O O . ILE A 1 105 ? 11.798 -11.823 -19.347 1.00 97.31 105 ILE A O 1
ATOM 821 N N . LEU A 1 106 ? 11.372 -9.631 -19.245 1.00 97.38 106 LEU A N 1
ATOM 822 C CA . LEU A 1 106 ? 11.721 -9.358 -20.639 1.00 97.38 106 LEU A CA 1
ATOM 823 C C . LEU A 1 106 ? 13.172 -9.732 -20.966 1.00 97.38 106 LEU A C 1
ATOM 825 O O . LEU A 1 106 ? 13.432 -10.289 -22.027 1.00 97.38 106 LEU A O 1
ATOM 829 N N . SER A 1 107 ? 14.108 -9.485 -20.047 1.00 96.12 107 SER A N 1
ATOM 830 C CA . SER A 1 107 ? 15.516 -9.863 -20.227 1.00 96.12 107 SER A CA 1
ATOM 831 C C . SER A 1 107 ? 15.724 -11.380 -20.271 1.00 96.12 107 SER A C 1
ATOM 833 O O . SER A 1 107 ? 16.650 -11.845 -20.928 1.00 96.12 107 SER A O 1
ATOM 835 N N . LEU A 1 108 ? 14.881 -12.153 -19.575 1.00 96.44 108 LEU A N 1
ATOM 836 C CA . LEU A 1 108 ? 14.908 -13.618 -19.622 1.00 96.44 108 LEU A CA 1
ATOM 837 C C . LEU A 1 108 ? 14.263 -14.157 -20.906 1.00 96.44 108 LEU A C 1
ATOM 839 O O . LEU A 1 108 ? 14.813 -15.069 -21.514 1.00 96.44 108 LEU A O 1
ATOM 843 N N . GLU A 1 109 ? 13.132 -13.584 -21.324 1.00 98.25 109 GLU A N 1
ATOM 844 C CA . GLU A 1 109 ? 12.402 -14.000 -22.532 1.00 98.25 109 GLU A CA 1
ATOM 845 C C . GLU A 1 109 ? 13.145 -13.632 -23.828 1.00 98.25 109 GLU A C 1
ATOM 847 O O . GLU A 1 109 ? 13.101 -14.367 -24.813 1.00 98.25 109 GLU A O 1
ATOM 852 N N . PHE A 1 110 ? 13.867 -12.507 -23.836 1.00 97.94 110 PHE A N 1
ATOM 853 C CA . PHE A 1 110 ? 14.574 -1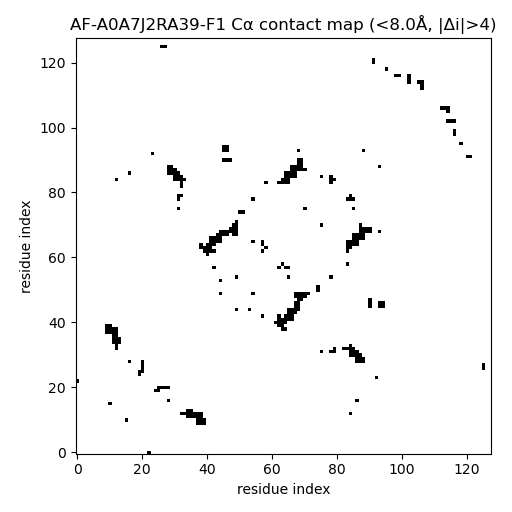1.998 -25.012 1.00 97.94 110 PHE A CA 1
ATOM 854 C C . PHE A 1 110 ? 16.064 -11.760 -24.704 1.00 97.94 110 PHE A C 1
ATOM 856 O O . PHE A 1 110 ? 16.506 -10.610 -24.647 1.00 97.94 110 PHE A O 1
ATOM 863 N N . PRO A 1 111 ? 16.881 -12.822 -24.560 1.00 96.00 111 PRO A N 1
ATOM 864 C CA . PRO A 1 111 ? 18.266 -12.721 -24.080 1.00 96.00 111 PRO A CA 1
ATOM 865 C C . PRO A 1 111 ? 19.213 -11.959 -25.024 1.00 96.00 111 PRO A 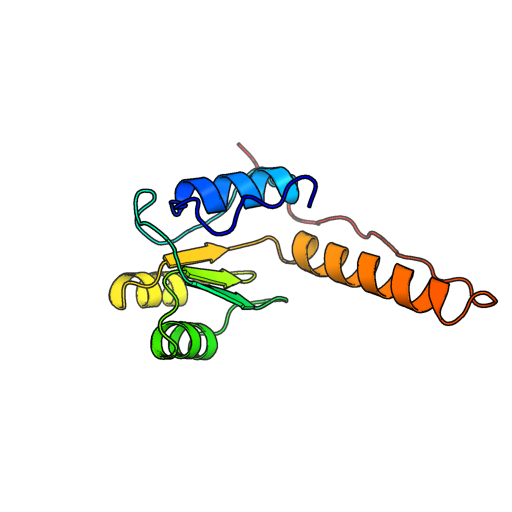C 1
ATOM 867 O O . PRO A 1 111 ? 20.302 -11.553 -24.622 1.00 96.00 111 PRO A O 1
ATOM 870 N N . HIS A 1 112 ? 18.815 -11.757 -26.283 1.00 97.69 112 HIS A N 1
ATOM 871 C CA . HIS A 1 112 ? 19.582 -10.997 -27.277 1.00 97.69 112 HIS A CA 1
ATOM 872 C C . HIS A 1 112 ? 19.184 -9.515 -27.354 1.00 97.69 112 HIS A C 1
ATOM 874 O O . HIS A 1 112 ? 19.823 -8.748 -28.072 1.00 97.69 112 HIS A O 1
ATOM 880 N N . VAL A 1 113 ? 18.140 -9.102 -26.630 1.00 97.50 113 VAL A N 1
ATOM 881 C CA . VAL A 1 113 ? 17.675 -7.714 -26.566 1.00 97.50 113 VAL A CA 1
ATOM 882 C C . VAL A 1 113 ? 18.091 -7.124 -25.225 1.00 97.50 113 VAL A C 1
ATOM 884 O O . VAL A 1 113 ? 17.893 -7.720 -24.170 1.00 97.50 113 VAL A O 1
ATOM 887 N N . LYS A 1 114 ? 18.679 -5.927 -25.250 1.00 95.50 114 LYS A N 1
ATOM 888 C CA . LYS A 1 114 ? 19.102 -5.242 -24.029 1.00 95.50 114 LYS A CA 1
ATOM 889 C C . LYS A 1 114 ? 17.976 -4.354 -23.507 1.00 95.50 114 LYS A C 1
ATOM 891 O O . LYS A 1 114 ? 17.622 -3.369 -24.151 1.00 95.50 114 LYS A O 1
ATOM 896 N N . PHE A 1 115 ? 17.459 -4.673 -22.326 1.00 95.56 115 PHE A N 1
ATOM 897 C CA . PHE A 1 115 ? 16.494 -3.837 -21.613 1.00 95.56 115 PHE A CA 1
ATOM 898 C C . PHE A 1 115 ? 17.214 -2.961 -20.592 1.00 95.56 115 PHE A C 1
ATOM 900 O O . PHE A 1 115 ? 18.160 -3.390 -19.932 1.00 95.56 115 PHE A O 1
ATOM 907 N N . PHE A 1 116 ? 16.761 -1.719 -20.461 1.00 92.06 116 PHE A N 1
ATOM 908 C CA . PHE A 1 116 ? 17.283 -0.771 -19.488 1.00 92.06 116 PHE A CA 1
ATOM 909 C C . PHE A 1 116 ? 16.132 -0.220 -18.662 1.00 92.06 116 PHE A C 1
ATOM 911 O O . PHE A 1 116 ? 15.088 0.137 -19.205 1.00 92.06 116 PHE A O 1
ATOM 918 N N . LEU A 1 117 ? 16.344 -0.124 -17.353 1.00 90.31 117 LEU A N 1
ATOM 919 C CA . LEU A 1 117 ? 15.437 0.572 -16.456 1.00 90.31 117 LEU A CA 1
ATOM 920 C C . LEU A 1 117 ? 15.993 1.969 -16.185 1.00 90.31 117 LEU A C 1
ATOM 922 O O . LEU A 1 117 ? 17.105 2.104 -15.676 1.00 90.31 117 LEU A O 1
ATOM 926 N N . PHE A 1 118 ? 15.219 3.000 -16.512 1.00 87.25 118 PHE A N 1
ATOM 927 C CA . PHE A 1 118 ? 15.546 4.371 -16.142 1.00 87.25 118 PHE A CA 1
ATOM 928 C C . PHE A 1 118 ? 14.895 4.709 -14.797 1.00 87.25 118 PHE A C 1
ATOM 930 O O . PHE A 1 118 ? 13.676 4.828 -14.705 1.00 87.25 118 PHE A O 1
ATOM 937 N N . GLU A 1 119 ? 15.705 4.856 -13.748 1.00 82.62 119 GLU A N 1
ATOM 938 C CA . GLU A 1 119 ? 15.224 5.270 -12.427 1.00 82.62 119 GLU A CA 1
ATOM 939 C C . GLU A 1 119 ? 15.242 6.804 -12.328 1.00 82.62 119 GLU A C 1
ATOM 941 O O . GLU A 1 119 ? 16.262 7.403 -11.986 1.00 82.62 119 GLU A O 1
ATOM 946 N N . SER A 1 120 ? 14.109 7.455 -12.616 1.00 81.19 120 SER A N 1
ATOM 947 C CA . SER A 1 120 ? 13.973 8.924 -12.552 1.00 81.19 120 SER A CA 1
ATOM 948 C C . SER A 1 120 ? 14.131 9.507 -11.141 1.00 81.19 120 SER A C 1
ATOM 950 O O . SER A 1 120 ? 14.284 10.720 -11.008 1.00 81.19 120 SER A O 1
ATOM 952 N N . LYS A 1 121 ? 14.130 8.645 -10.111 1.00 81.00 121 LYS A N 1
ATOM 953 C CA . LYS A 1 121 ? 13.988 8.963 -8.680 1.00 81.00 121 LYS A CA 1
ATOM 954 C C . LYS A 1 121 ? 12.603 9.524 -8.342 1.00 81.00 121 LYS A C 1
ATOM 956 O O . LYS A 1 121 ? 11.907 10.065 -9.201 1.00 81.00 121 LYS A O 1
ATOM 961 N N . ASP A 1 122 ? 12.214 9.370 -7.078 1.00 81.94 122 ASP A N 1
ATOM 962 C CA . ASP A 1 122 ? 11.002 9.991 -6.542 1.00 81.94 122 ASP A CA 1
ATOM 963 C C . ASP A 1 122 ? 11.231 11.514 -6.435 1.00 81.94 122 ASP A C 1
ATOM 965 O O . ASP A 1 122 ? 12.206 11.931 -5.794 1.00 81.94 122 ASP A O 1
ATOM 969 N N . PRO A 1 123 ? 10.408 12.362 -7.084 1.00 84.56 123 PRO A N 1
ATOM 970 C CA . PRO A 1 123 ? 10.541 13.812 -6.976 1.00 84.56 123 PRO A CA 1
ATOM 971 C C . PRO A 1 123 ? 10.101 14.348 -5.606 1.00 84.56 123 PRO A C 1
ATOM 973 O O . PRO A 1 123 ? 10.478 15.467 -5.246 1.00 84.56 123 PRO A O 1
ATOM 976 N N . PHE A 1 124 ? 9.315 13.586 -4.838 1.00 81.62 124 PHE A N 1
ATOM 977 C CA . PHE A 1 124 ? 8.857 14.001 -3.519 1.00 81.62 124 PHE A CA 1
ATOM 978 C C . PHE A 1 124 ? 9.957 13.810 -2.470 1.00 81.62 124 PHE A C 1
ATOM 980 O O . PHE A 1 124 ? 10.639 12.788 -2.410 1.00 81.62 124 PHE A O 1
ATOM 987 N N . LYS A 1 125 ? 10.118 14.812 -1.602 1.00 81.06 125 LYS A N 1
ATOM 988 C CA . LYS A 1 125 ? 10.999 14.752 -0.431 1.00 81.06 125 LYS A CA 1
ATOM 989 C C . LYS A 1 125 ? 10.164 14.926 0.827 1.00 81.06 125 LYS A C 1
ATOM 991 O O . LYS A 1 125 ? 9.376 15.864 0.914 1.00 81.06 125 LYS A O 1
ATOM 996 N N . THR A 1 126 ? 10.360 14.047 1.802 1.00 78.31 126 THR A N 1
ATOM 997 C CA . THR A 1 126 ? 9.732 14.158 3.123 1.00 78.31 126 THR A CA 1
ATOM 998 C C . THR A 1 126 ? 10.596 15.025 4.038 1.00 78.31 126 THR A C 1
ATOM 1000 O O . THR A 1 126 ? 11.811 14.838 4.089 1.00 78.31 126 THR A O 1
ATOM 1003 N N . TYR A 1 127 ? 9.974 15.955 4.759 1.00 77.69 127 TYR A N 1
ATOM 1004 C CA . TYR A 1 127 ? 10.596 16.720 5.842 1.00 77.69 127 TYR A CA 1
ATOM 1005 C C . TYR A 1 127 ? 10.084 16.175 7.185 1.00 77.69 127 TYR A C 1
ATOM 1007 O O . TYR A 1 127 ? 8.893 15.872 7.283 1.00 77.69 127 TYR A O 1
ATOM 1015 N N . PHE A 1 128 ? 10.973 16.014 8.171 1.00 72.06 128 PHE A N 1
ATOM 1016 C CA . PHE A 1 128 ? 10.689 15.455 9.501 1.00 72.06 128 PHE A CA 1
ATOM 1017 C C . PHE A 1 128 ? 10.920 16.495 10.589 1.00 72.06 128 PHE A C 1
ATOM 1019 O O . PHE A 1 128 ? 11.923 17.235 10.467 1.00 72.06 128 PHE A O 1
#

Radius of gyration: 16.46 Å; Cα contacts (8 Å, |Δi|>4): 163; chains: 1; bounding box: 37×35×44 Å

Foldseek 3Di:
DPDDDDLPDWAFLLNVLVVLCVVLVNPDKDKAADRRDTFNAEAEDAAAEDDLVVLVVCVVVPGQEYEYADYDPVNSVVCNVSNHMYIHDHNLSRVLVVVVVVLVVCCVVCVPDDDDDDCPDDPDDDDD

Secondary structure (DSSP, 8-state):
---PPPTT--EEHHHHHHHHHHHHT-S---EES-TT-EE--EEE--SSS--HHHHHHHHHTT-SEEEESPPPHHHHHHHHHHT-EEEE--HHHHHHHHHHHHHHHHHHH-TTS---------------